Protein AF-A0A968G0B6-F1 (afdb_monomer_lite)

Sequence (75 aa):
NYRVYETGDINRLRFIRRAKSLGFTLKEIKELLALRHDPGASKEEVKRQTEAKIADIDQKIRDLTRIKSILETLD

Structure (mmCIF, N/CA/C/O backbone):
data_AF-A0A968G0B6-F1
#
_entry.id   AF-A0A968G0B6-F1
#
loop_
_atom_site.group_PDB
_atom_site.id
_atom_site.type_symbol
_atom_site.label_atom_id
_atom_site.label_alt_id
_atom_site.label_comp_id
_atom_site.label_asym_id
_atom_site.label_entity_id
_atom_site.label_seq_id
_atom_site.pdbx_PDB_ins_code
_atom_site.Cartn_x
_atom_site.Cartn_y
_atom_site.Cartn_z
_atom_site.occupancy
_atom_site.B_iso_or_equiv
_atom_site.auth_seq_id
_atom_site.auth_comp_id
_atom_site.auth_asym_id
_atom_site.auth_atom_id
_atom_site.pdbx_PDB_model_num
ATOM 1 N N . ASN A 1 1 ? 16.756 -24.803 -16.979 1.00 75.69 1 ASN A N 1
ATOM 2 C CA . ASN A 1 1 ? 16.546 -23.391 -17.361 1.00 75.69 1 ASN A CA 1
ATOM 3 C C . ASN A 1 1 ? 16.635 -22.546 -16.094 1.00 75.69 1 ASN A C 1
ATOM 5 O O . ASN A 1 1 ? 15.702 -22.589 -15.301 1.00 75.69 1 ASN A O 1
ATOM 9 N N . TYR A 1 2 ? 17.780 -21.910 -15.829 1.00 83.62 2 TYR A N 1
ATOM 10 C CA . TYR A 1 2 ? 18.035 -21.186 -14.575 1.00 83.62 2 TYR A CA 1
ATOM 11 C C . TYR A 1 2 ? 17.865 -19.684 -14.811 1.00 83.62 2 TYR A C 1
ATOM 13 O O . TYR A 1 2 ? 18.385 -19.161 -15.794 1.00 83.62 2 TYR A O 1
ATOM 21 N N . ARG A 1 3 ? 17.121 -18.995 -13.939 1.00 88.06 3 ARG A N 1
ATOM 22 C CA . ARG A 1 3 ? 16.973 -17.534 -13.996 1.00 88.06 3 ARG A CA 1
ATOM 23 C C . ARG A 1 3 ? 17.975 -16.893 -13.043 1.00 88.06 3 ARG A C 1
ATOM 25 O O . ARG A 1 3 ? 18.050 -17.292 -11.884 1.00 88.06 3 ARG A O 1
ATOM 32 N N . VAL A 1 4 ? 18.719 -15.911 -13.540 1.00 89.44 4 VAL A N 1
ATOM 33 C CA . VAL A 1 4 ? 19.629 -15.082 -12.744 1.00 89.44 4 VAL A CA 1
ATOM 34 C C . VAL A 1 4 ? 18.903 -13.78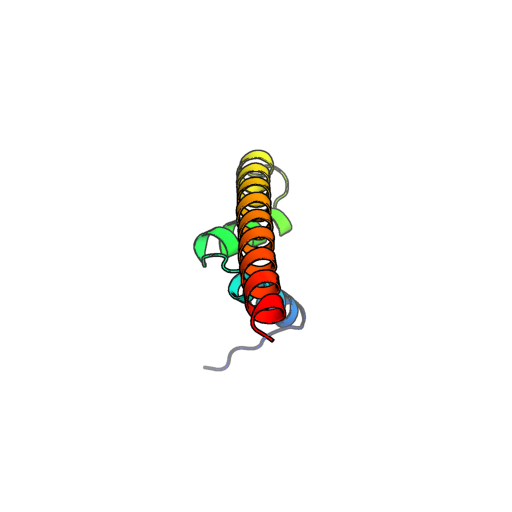1 -12.419 1.00 89.44 4 VAL A C 1
ATOM 36 O O . VAL A 1 4 ? 18.299 -13.183 -13.306 1.00 89.44 4 VAL A O 1
ATOM 39 N N . TYR A 1 5 ? 18.924 -13.392 -11.147 1.00 89.19 5 TYR A N 1
ATOM 40 C CA . TYR A 1 5 ? 18.267 -12.191 -10.638 1.00 89.19 5 TYR A CA 1
ATOM 41 C C . TYR A 1 5 ? 19.303 -11.268 -10.013 1.00 89.19 5 TYR A C 1
ATOM 43 O O . TYR A 1 5 ? 20.203 -11.728 -9.308 1.00 89.19 5 TYR A O 1
ATOM 51 N N . GLU A 1 6 ? 19.141 -9.972 -10.232 1.00 92.50 6 GLU A N 1
ATOM 52 C CA . GLU A 1 6 ? 20.046 -8.950 -9.718 1.00 92.50 6 GLU A CA 1
ATOM 53 C C . GLU A 1 6 ? 19.441 -8.226 -8.508 1.00 92.50 6 GLU A C 1
ATOM 55 O O . GLU A 1 6 ? 18.255 -8.338 -8.186 1.00 92.50 6 GLU A O 1
ATOM 60 N N . THR A 1 7 ? 20.245 -7.410 -7.828 1.00 88.94 7 THR A N 1
ATOM 61 C CA . THR A 1 7 ? 19.796 -6.607 -6.677 1.00 88.94 7 THR A CA 1
ATOM 62 C C . THR A 1 7 ? 18.598 -5.703 -7.016 1.00 88.94 7 THR A C 1
ATOM 64 O O . THR A 1 7 ? 17.743 -5.443 -6.162 1.00 88.94 7 THR A O 1
ATOM 67 N N . GLY A 1 8 ? 18.490 -5.251 -8.272 1.00 87.81 8 GLY A N 1
ATOM 68 C CA . GLY A 1 8 ? 17.335 -4.500 -8.771 1.00 87.81 8 GLY A CA 1
ATOM 69 C C . GLY A 1 8 ? 16.018 -5.278 -8.666 1.00 87.81 8 GLY A C 1
ATOM 70 O O . GLY A 1 8 ? 15.002 -4.716 -8.242 1.00 87.81 8 GLY A O 1
ATOM 71 N N . ASP A 1 9 ? 16.046 -6.582 -8.943 1.00 91.31 9 ASP A N 1
ATOM 72 C CA . ASP A 1 9 ? 14.875 -7.459 -8.861 1.00 91.31 9 ASP A CA 1
ATOM 73 C C . ASP A 1 9 ? 14.417 -7.652 -7.416 1.00 91.31 9 ASP A C 1
ATOM 75 O O . ASP A 1 9 ? 13.218 -7.628 -7.126 1.00 91.31 9 ASP A O 1
ATOM 79 N N . ILE A 1 10 ? 15.365 -7.754 -6.479 1.00 92.19 10 ILE A N 1
ATOM 80 C CA . ILE A 1 10 ? 15.069 -7.853 -5.042 1.00 92.19 10 ILE A CA 1
ATOM 81 C C . ILE A 1 10 ? 14.332 -6.598 -4.563 1.00 92.19 10 ILE A C 1
ATOM 83 O O . ILE A 1 10 ? 13.323 -6.687 -3.855 1.00 92.19 10 ILE A O 1
ATOM 87 N N . ASN A 1 11 ? 14.802 -5.416 -4.965 1.00 88.44 11 ASN A N 1
ATOM 88 C CA . ASN A 1 11 ? 14.160 -4.152 -4.606 1.00 88.44 11 ASN A CA 1
ATOM 89 C C . ASN A 1 11 ? 12.750 -4.043 -5.200 1.00 88.44 11 ASN A C 1
ATOM 91 O O . ASN A 1 11 ? 11.819 -3.623 -4.504 1.00 88.44 11 ASN A O 1
ATOM 95 N N . ARG A 1 12 ? 12.567 -4.489 -6.448 1.00 90.12 12 ARG A N 1
ATOM 96 C CA . ARG A 1 12 ? 11.254 -4.554 -7.100 1.00 90.12 12 ARG A CA 1
ATOM 97 C C . ARG A 1 12 ? 10.299 -5.499 -6.366 1.00 90.12 12 ARG A C 1
ATOM 99 O O . ARG A 1 12 ? 9.163 -5.118 -6.090 1.00 90.12 12 ARG A O 1
ATOM 106 N N . LEU A 1 13 ? 10.753 -6.690 -5.978 1.00 92.75 13 LEU A N 1
ATOM 107 C CA . LEU A 1 13 ? 9.946 -7.644 -5.208 1.00 92.75 13 LEU A CA 1
ATOM 108 C C . LEU A 1 13 ? 9.564 -7.099 -3.830 1.00 92.75 13 LEU A C 1
ATOM 110 O O . LEU A 1 13 ? 8.419 -7.244 -3.401 1.00 92.75 13 LEU A O 1
ATOM 114 N N . ARG A 1 14 ? 10.490 -6.418 -3.145 1.00 92.06 14 ARG A N 1
ATOM 115 C CA . ARG A 1 14 ? 10.214 -5.787 -1.848 1.00 92.06 14 ARG A CA 1
ATOM 116 C C . ARG A 1 14 ? 9.143 -4.702 -1.967 1.00 92.06 14 ARG A C 1
ATOM 118 O O . ARG A 1 14 ? 8.275 -4.621 -1.098 1.00 92.06 14 ARG A O 1
ATOM 125 N N . PHE A 1 15 ? 9.180 -3.906 -3.035 1.00 87.06 15 PHE A N 1
ATOM 126 C CA . PHE A 1 15 ? 8.142 -2.918 -3.332 1.00 87.06 15 PHE A CA 1
ATOM 127 C C . PHE A 1 15 ? 6.777 -3.583 -3.547 1.00 87.06 15 PHE A C 1
ATOM 129 O O . PHE A 1 15 ? 5.817 -3.238 -2.859 1.00 87.06 15 PHE A O 1
ATOM 136 N N . ILE A 1 16 ? 6.709 -4.596 -4.420 1.00 90.44 16 ILE A N 1
ATOM 137 C CA . ILE A 1 16 ? 5.474 -5.347 -4.701 1.00 90.44 16 ILE A CA 1
ATOM 138 C C . ILE A 1 16 ? 4.896 -5.939 -3.409 1.00 90.44 16 ILE A C 1
ATOM 140 O O . ILE A 1 16 ? 3.699 -5.811 -3.156 1.00 90.44 16 ILE A O 1
ATOM 144 N N . ARG A 1 17 ? 5.740 -6.542 -2.559 1.00 91.75 17 ARG A N 1
ATOM 145 C CA . ARG A 1 17 ? 5.306 -7.148 -1.292 1.00 91.75 17 ARG A CA 1
ATOM 146 C C . ARG A 1 17 ? 4.696 -6.118 -0.339 1.00 91.75 17 ARG A C 1
ATOM 148 O O . ARG A 1 17 ? 3.654 -6.389 0.248 1.00 91.75 17 ARG A O 1
ATOM 155 N N . ARG A 1 18 ? 5.321 -4.944 -0.203 1.00 84.81 18 ARG A N 1
ATOM 156 C CA . ARG A 1 18 ? 4.822 -3.851 0.651 1.00 84.81 18 ARG A CA 1
ATOM 157 C C . ARG A 1 18 ? 3.503 -3.280 0.132 1.00 84.81 18 ARG A C 1
ATOM 159 O O . ARG A 1 18 ? 2.565 -3.111 0.902 1.00 84.81 18 ARG A O 1
ATOM 166 N N . ALA A 1 19 ? 3.401 -3.035 -1.170 1.00 83.88 19 ALA A N 1
ATOM 167 C CA . ALA A 1 19 ? 2.163 -2.544 -1.763 1.00 83.88 19 ALA A CA 1
ATOM 168 C C . ALA A 1 19 ? 1.026 -3.573 -1.617 1.00 83.88 19 ALA A C 1
ATOM 170 O O . ALA A 1 19 ? -0.095 -3.220 -1.261 1.00 83.88 19 ALA A O 1
ATOM 171 N N . LYS A 1 20 ? 1.321 -4.870 -1.766 1.00 87.50 20 LYS A N 1
ATOM 172 C CA . LYS A 1 20 ? 0.346 -5.933 -1.494 1.00 87.50 20 LYS A CA 1
ATOM 173 C C . LYS A 1 20 ? -0.155 -5.934 -0.053 1.00 87.50 20 LYS A C 1
ATOM 175 O O . LYS A 1 20 ? -1.361 -6.037 0.147 1.00 87.50 20 LYS A O 1
ATOM 180 N N . SER A 1 21 ? 0.730 -5.777 0.935 1.00 82.62 21 SER A N 1
ATOM 181 C CA . SER A 1 21 ? 0.311 -5.705 2.344 1.00 82.62 21 SER A CA 1
ATOM 182 C C . SER A 1 21 ? -0.539 -4.472 2.666 1.00 82.62 21 SER A C 1
ATOM 184 O O . SER A 1 21 ? -1.326 -4.512 3.599 1.00 82.62 21 SER A O 1
ATOM 186 N N . LEU A 1 22 ? -0.417 -3.402 1.876 1.00 75.75 22 LEU A N 1
ATOM 187 C CA . LEU A 1 22 ? -1.240 -2.191 1.987 1.00 75.75 22 LEU A CA 1
ATOM 188 C C . LEU A 1 22 ? -2.569 -2.299 1.213 1.00 75.75 22 LEU A C 1
ATOM 190 O O . LEU A 1 22 ? -3.336 -1.341 1.144 1.00 75.75 22 LEU A O 1
ATOM 194 N N . GLY A 1 23 ? -2.851 -3.459 0.612 1.00 76.69 23 GLY A N 1
ATOM 195 C CA . GLY A 1 23 ? -4.099 -3.710 -0.100 1.00 76.69 23 GLY A CA 1
ATOM 196 C C . GLY A 1 23 ? -4.146 -3.133 -1.514 1.00 76.69 23 GLY A C 1
ATOM 197 O O . GLY A 1 23 ? -5.243 -2.860 -2.001 1.00 76.69 23 GLY A O 1
ATOM 198 N N . PHE A 1 24 ? -2.995 -2.941 -2.169 1.00 80.69 24 PHE A N 1
ATOM 199 C CA . PHE A 1 24 ? -2.947 -2.658 -3.605 1.00 80.69 24 PHE A CA 1
ATOM 200 C C . PHE A 1 24 ? -3.141 -3.945 -4.428 1.00 80.69 24 PHE A C 1
ATOM 202 O O . PHE A 1 24 ? -2.594 -5.025 -4.152 1.00 80.69 24 PHE A O 1
ATOM 209 N N . THR A 1 25 ? -3.911 -3.829 -5.498 1.00 86.31 25 THR A N 1
ATOM 210 C CA . THR A 1 25 ? -4.068 -4.845 -6.537 1.00 86.31 25 THR A CA 1
ATOM 211 C C . THR A 1 25 ? -2.788 -4.968 -7.372 1.00 86.31 25 THR A C 1
ATOM 213 O O . THR A 1 25 ? -1.931 -4.089 -7.386 1.00 86.31 25 THR A O 1
ATOM 216 N N . LEU A 1 26 ? -2.623 -6.082 -8.096 1.00 87.12 26 LEU A N 1
ATOM 217 C CA . LEU A 1 26 ? -1.453 -6.240 -8.979 1.00 87.12 26 LEU A CA 1
ATOM 218 C C . LEU A 1 26 ? -1.447 -5.224 -10.130 1.00 87.12 26 LEU A C 1
ATOM 220 O O . LEU A 1 26 ? -0.373 -4.873 -10.613 1.00 87.12 26 LEU A O 1
ATOM 224 N N . LYS A 1 27 ? -2.631 -4.759 -10.550 1.00 85.00 27 LYS A N 1
ATOM 225 C CA . LYS A 1 27 ? -2.786 -3.743 -11.590 1.00 85.00 27 LYS A CA 1
ATOM 226 C C . LYS A 1 27 ? -2.214 -2.402 -11.124 1.00 85.00 27 LYS A C 1
ATOM 228 O O . LYS A 1 27 ? -1.294 -1.902 -11.761 1.00 85.00 27 LYS A O 1
ATOM 233 N N . GLU A 1 28 ? -2.644 -1.918 -9.961 1.00 79.69 28 GLU A N 1
ATOM 234 C CA . GLU A 1 28 ? -2.142 -0.662 -9.381 1.00 79.69 28 GLU A CA 1
ATOM 235 C C . GLU A 1 28 ? -0.631 -0.738 -9.107 1.00 79.69 28 GLU A C 1
ATOM 237 O O . GLU A 1 28 ? 0.118 0.191 -9.386 1.00 79.69 28 GLU A O 1
ATOM 242 N N . ILE A 1 29 ? -0.132 -1.886 -8.631 1.00 86.19 29 ILE A N 1
ATOM 243 C CA . ILE A 1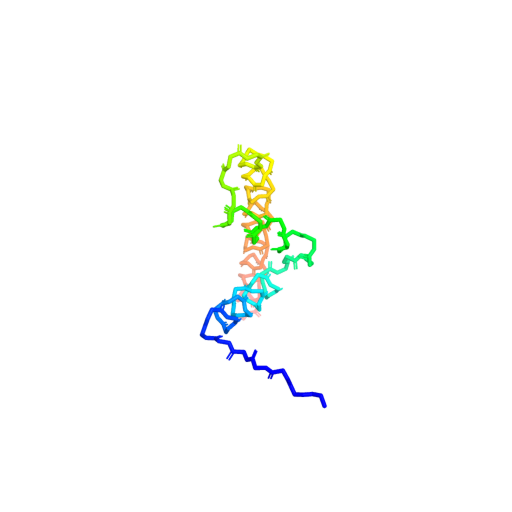 29 ? 1.311 -2.081 -8.413 1.00 86.19 29 ILE A CA 1
ATOM 244 C C . ILE A 1 29 ? 2.096 -1.981 -9.726 1.00 86.19 29 ILE A C 1
ATOM 246 O O . ILE A 1 29 ? 3.200 -1.435 -9.743 1.00 86.19 29 ILE A O 1
ATOM 250 N N . LYS A 1 30 ? 1.554 -2.508 -10.828 1.00 86.06 30 LYS A N 1
ATOM 251 C CA . LYS A 1 30 ? 2.175 -2.402 -12.153 1.00 86.06 30 LYS A CA 1
ATOM 252 C C . LYS A 1 30 ? 2.229 -0.945 -12.623 1.00 86.06 30 LYS A C 1
ATOM 254 O O . LYS A 1 30 ? 3.256 -0.536 -13.155 1.00 86.06 30 LYS A O 1
ATOM 259 N N . GLU A 1 31 ? 1.169 -0.178 -12.394 1.00 80.81 31 GLU A N 1
ATOM 260 C CA . GLU A 1 31 ? 1.082 1.249 -12.738 1.00 80.81 31 GLU A CA 1
ATOM 261 C C . GLU A 1 31 ? 2.071 2.088 -11.907 1.00 80.81 31 GLU A C 1
ATOM 263 O O . GLU A 1 31 ? 2.828 2.888 -12.458 1.00 80.81 31 GLU A O 1
ATOM 268 N N . LEU A 1 32 ? 2.184 1.810 -10.604 1.00 79.50 32 LEU A N 1
ATOM 269 C CA . LEU A 1 32 ? 3.188 2.425 -9.727 1.00 79.50 32 LEU A CA 1
ATOM 270 C C . LEU A 1 32 ? 4.629 2.097 -10.148 1.00 79.50 32 LEU A C 1
ATOM 272 O O . LEU A 1 32 ? 5.515 2.948 -10.072 1.00 79.50 32 LEU A O 1
ATOM 276 N N . LEU A 1 33 ? 4.885 0.864 -10.593 1.00 82.12 33 LEU A N 1
ATOM 277 C CA . LEU A 1 33 ? 6.196 0.480 -11.121 1.00 82.12 33 LEU A CA 1
ATOM 278 C C . LEU A 1 33 ? 6.507 1.198 -12.438 1.00 82.12 33 LEU A C 1
ATOM 280 O O . LEU A 1 33 ? 7.651 1.599 -12.639 1.00 82.12 33 LEU A O 1
ATOM 284 N N . ALA A 1 34 ? 5.512 1.379 -13.310 1.00 79.00 34 ALA A N 1
ATOM 285 C CA . ALA A 1 34 ? 5.676 2.085 -14.578 1.00 79.00 34 ALA A CA 1
ATOM 286 C C . ALA A 1 34 ? 6.068 3.556 -14.363 1.00 79.00 34 ALA A C 1
ATOM 288 O O . ALA A 1 34 ? 7.015 4.021 -14.994 1.00 79.00 34 ALA A O 1
ATOM 289 N N . LEU A 1 35 ? 5.451 4.245 -13.393 1.00 71.44 35 LEU A N 1
ATOM 290 C CA . LEU A 1 35 ? 5.835 5.616 -13.024 1.00 71.44 35 LEU A CA 1
ATOM 291 C C . LEU A 1 35 ? 7.309 5.769 -12.647 1.00 71.44 35 LEU A C 1
ATOM 293 O O . LEU A 1 35 ? 7.908 6.821 -12.866 1.00 71.44 35 LEU A O 1
ATOM 297 N N . ARG A 1 36 ? 7.881 4.748 -12.004 1.00 69.12 36 ARG A N 1
ATOM 298 C CA . ARG A 1 36 ? 9.271 4.790 -11.544 1.00 69.12 36 ARG A CA 1
ATOM 299 C C . ARG A 1 36 ? 10.261 4.711 -12.711 1.00 69.12 36 ARG A C 1
ATOM 301 O O . ARG A 1 36 ? 11.406 5.117 -12.542 1.00 69.12 36 ARG A O 1
ATOM 308 N N . HIS A 1 37 ? 9.825 4.181 -13.854 1.00 68.19 37 HIS A N 1
ATOM 309 C CA . HIS A 1 37 ? 10.631 4.027 -15.063 1.00 68.19 37 HIS A CA 1
ATOM 310 C C . HIS A 1 37 ? 10.384 5.135 -16.099 1.00 68.19 37 HIS A C 1
ATOM 312 O O . HIS A 1 37 ? 11.339 5.527 -16.762 1.00 68.19 37 HIS A O 1
ATOM 318 N N . ASP A 1 38 ? 9.159 5.664 -16.209 1.00 65.94 38 ASP A N 1
ATOM 319 C CA . ASP A 1 38 ? 8.816 6.766 -17.119 1.00 65.94 38 ASP A CA 1
ATOM 320 C C . ASP A 1 38 ? 7.925 7.819 -16.417 1.00 65.94 38 ASP A C 1
ATOM 322 O O . ASP A 1 38 ? 6.722 7.610 -16.226 1.00 65.94 38 ASP A O 1
ATOM 326 N N . PRO A 1 39 ? 8.493 8.971 -16.013 1.00 59.44 39 PRO A N 1
ATOM 327 C CA . PRO A 1 39 ? 7.756 10.025 -15.328 1.00 59.44 39 PRO A CA 1
ATOM 328 C C . PRO A 1 39 ? 6.875 10.894 -16.245 1.00 59.44 39 PRO A C 1
ATOM 330 O O . PRO A 1 39 ? 6.202 11.783 -15.718 1.00 59.44 39 PRO A O 1
ATOM 333 N N . GLY A 1 40 ? 6.918 10.724 -17.572 1.00 59.81 40 GLY A N 1
ATOM 334 C CA . GLY A 1 40 ? 6.344 11.674 -18.532 1.00 59.81 40 GLY A CA 1
ATOM 335 C C . GLY A 1 40 ? 4.860 11.476 -18.852 1.00 59.81 40 GLY A C 1
ATOM 336 O O . GLY A 1 40 ? 4.138 12.457 -18.993 1.00 59.81 40 GLY A O 1
ATOM 337 N N . ALA A 1 41 ? 4.379 10.231 -18.932 1.00 53.81 41 ALA A N 1
ATOM 338 C CA . ALA A 1 41 ? 3.092 9.934 -19.581 1.00 53.81 41 ALA A CA 1
ATOM 339 C C . ALA A 1 41 ? 1.931 9.559 -18.637 1.00 53.81 41 ALA A C 1
ATOM 341 O O . ALA A 1 41 ? 0.814 9.326 -19.096 1.00 53.81 41 ALA A O 1
ATOM 342 N N . SER A 1 42 ? 2.151 9.447 -17.323 1.00 61.91 42 SER A N 1
ATOM 343 C CA . SER A 1 42 ? 1.140 8.835 -16.429 1.00 61.91 42 SER A CA 1
ATOM 344 C C . SER A 1 42 ? 1.066 9.438 -15.025 1.00 61.91 42 SER A C 1
ATOM 346 O O . SER A 1 42 ? 0.357 8.917 -14.165 1.00 61.91 42 SER A O 1
ATOM 348 N N . LYS A 1 43 ? 1.778 10.544 -14.774 1.00 66.06 43 LYS A N 1
ATOM 349 C CA . LYS A 1 43 ? 1.889 11.142 -13.435 1.00 66.06 43 LYS A CA 1
ATOM 350 C C . LYS A 1 43 ? 0.550 11.548 -12.842 1.00 66.06 43 LYS A C 1
ATOM 352 O O . LYS A 1 43 ? 0.332 11.275 -11.671 1.00 66.06 43 LYS A O 1
ATOM 357 N N . GLU A 1 44 ? -0.326 12.185 -13.611 1.00 70.50 44 GLU A N 1
ATOM 358 C CA . GLU A 1 44 ? -1.587 12.694 -13.063 1.00 70.50 44 GLU A CA 1
ATOM 359 C C . GLU A 1 44 ? -2.560 11.577 -12.698 1.00 70.50 44 GLU A C 1
ATOM 361 O O . GLU A 1 44 ? -3.113 11.588 -11.604 1.00 70.50 44 GLU A O 1
ATOM 366 N N . GLU A 1 45 ? -2.734 10.586 -13.574 1.00 69.00 45 GLU A N 1
ATOM 367 C CA . GLU A 1 45 ? -3.632 9.460 -13.307 1.00 69.00 45 GLU A CA 1
ATOM 368 C C . GLU A 1 45 ? -3.143 8.624 -12.127 1.00 69.00 45 GLU A C 1
ATOM 370 O O . GLU A 1 45 ? -3.902 8.336 -11.206 1.00 69.00 45 GLU A O 1
ATOM 375 N N . VAL A 1 46 ? -1.852 8.300 -12.088 1.00 70.00 46 VAL A N 1
ATOM 376 C CA . VAL A 1 46 ? -1.322 7.495 -10.987 1.00 70.00 46 VAL A CA 1
ATOM 377 C C . VAL A 1 46 ? -1.232 8.305 -9.690 1.00 70.00 46 VAL A C 1
ATOM 379 O O . VAL A 1 46 ? -1.419 7.745 -8.609 1.00 70.00 46 VAL A O 1
ATOM 382 N N . LYS A 1 47 ? -1.024 9.628 -9.758 1.00 74.44 47 LYS A N 1
ATOM 383 C CA . LYS A 1 47 ? -1.155 10.514 -8.593 1.00 74.44 47 LYS A CA 1
ATOM 384 C C . LYS A 1 47 ? -2.583 10.478 -8.046 1.00 74.44 47 LYS A C 1
ATOM 386 O O . LYS A 1 47 ? -2.734 10.217 -6.858 1.00 74.44 47 LYS A O 1
ATOM 391 N N . ARG A 1 48 ? -3.608 10.619 -8.896 1.00 80.00 48 ARG A N 1
ATOM 392 C CA . ARG A 1 48 ? -5.020 10.502 -8.485 1.00 80.00 48 ARG A CA 1
ATOM 393 C C . ARG A 1 48 ? -5.324 9.154 -7.833 1.00 80.00 48 ARG A C 1
ATOM 395 O O . ARG A 1 48 ? -5.941 9.112 -6.775 1.00 80.00 48 ARG A O 1
ATOM 402 N N . GLN A 1 49 ? -4.866 8.053 -8.427 1.00 72.19 49 GLN A N 1
ATOM 403 C CA . GLN A 1 49 ? -5.062 6.713 -7.860 1.00 72.19 49 GLN A CA 1
ATOM 404 C C . GLN A 1 49 ? -4.344 6.541 -6.515 1.00 72.19 49 GLN A C 1
ATOM 406 O O . GLN A 1 49 ? -4.888 5.948 -5.584 1.00 72.19 49 GLN A O 1
ATOM 411 N N . THR A 1 50 ? -3.140 7.101 -6.388 1.00 73.31 50 THR A N 1
ATOM 412 C CA . THR A 1 50 ? -2.383 7.096 -5.131 1.00 73.31 50 THR A CA 1
ATOM 413 C C . THR A 1 50 ? -3.107 7.903 -4.052 1.00 73.31 50 THR A C 1
ATOM 415 O O . THR A 1 50 ? -3.258 7.418 -2.935 1.00 73.31 50 THR A O 1
ATOM 418 N N . GLU A 1 51 ? -3.602 9.098 -4.381 1.00 83.19 51 GLU A N 1
ATOM 419 C CA . GLU A 1 51 ? -4.375 9.955 -3.471 1.00 83.19 51 GLU A CA 1
ATOM 420 C C . GLU A 1 51 ? -5.677 9.278 -3.024 1.00 83.19 51 GLU A C 1
ATOM 422 O O . GLU A 1 51 ? -5.973 9.238 -1.829 1.00 83.19 51 GLU A O 1
ATOM 427 N N . ALA A 1 52 ? -6.411 8.652 -3.949 1.00 82.62 52 ALA A N 1
ATOM 428 C CA . ALA A 1 52 ? -7.603 7.872 -3.624 1.00 82.62 52 ALA A CA 1
ATOM 429 C C . ALA A 1 52 ? -7.284 6.704 -2.675 1.00 82.62 52 ALA A C 1
ATOM 431 O O . ALA A 1 52 ? -8.051 6.412 -1.755 1.00 82.62 52 ALA A O 1
ATOM 432 N N . LYS A 1 53 ? -6.128 6.051 -2.854 1.00 74.38 53 LYS A N 1
ATOM 433 C CA . LYS A 1 53 ? -5.716 4.951 -1.981 1.00 74.38 53 LYS A CA 1
ATOM 434 C C . LYS A 1 53 ? -5.281 5.422 -0.596 1.00 74.38 53 LYS A C 1
ATOM 436 O O . LYS A 1 53 ? -5.582 4.740 0.379 1.00 74.38 53 LYS A O 1
ATOM 441 N N . ILE A 1 54 ? -4.620 6.576 -0.499 1.00 82.81 54 ILE A N 1
ATOM 442 C CA . ILE A 1 54 ? -4.325 7.221 0.788 1.00 82.81 54 ILE A CA 1
ATOM 443 C C . ILE A 1 54 ? -5.635 7.489 1.534 1.00 82.81 54 ILE A C 1
ATOM 445 O O . ILE A 1 54 ? -5.753 7.105 2.693 1.00 82.81 54 ILE A O 1
ATOM 449 N N . ALA A 1 55 ? -6.655 8.015 0.851 1.00 88.19 55 ALA A N 1
ATOM 450 C CA . ALA A 1 55 ? -7.959 8.254 1.463 1.00 88.19 55 ALA A CA 1
ATOM 451 C C . ALA A 1 55 ? -8.640 6.962 1.979 1.00 88.19 55 ALA A C 1
ATOM 453 O O . ALA A 1 55 ? -9.190 6.971 3.082 1.00 88.19 55 ALA A O 1
ATOM 454 N N . ASP A 1 56 ? -8.574 5.846 1.235 1.00 83.19 56 ASP A N 1
ATOM 455 C CA . ASP A 1 56 ? -9.059 4.518 1.683 1.00 83.19 56 ASP A CA 1
ATOM 456 C C . ASP A 1 56 ? -8.287 4.015 2.917 1.00 83.19 56 ASP A C 1
ATOM 458 O O . ASP A 1 56 ? -8.879 3.509 3.872 1.00 83.19 56 ASP A O 1
ATOM 462 N N . ILE A 1 57 ? -6.960 4.180 2.926 1.00 82.25 57 ILE A N 1
ATOM 463 C CA . ILE A 1 57 ? -6.112 3.810 4.067 1.00 82.25 57 ILE A CA 1
ATOM 464 C C . ILE A 1 57 ? -6.481 4.640 5.300 1.00 82.25 57 ILE A C 1
ATOM 466 O O . ILE A 1 57 ? -6.701 4.068 6.368 1.00 82.25 57 ILE A O 1
ATOM 470 N N . ASP A 1 58 ? -6.609 5.959 5.159 1.00 88.88 58 ASP A N 1
ATOM 471 C CA . ASP A 1 58 ? -6.975 6.852 6.259 1.00 88.88 58 ASP A CA 1
ATOM 472 C C . ASP A 1 58 ? -8.363 6.519 6.816 1.00 88.88 58 ASP A C 1
ATOM 474 O O . ASP A 1 58 ? 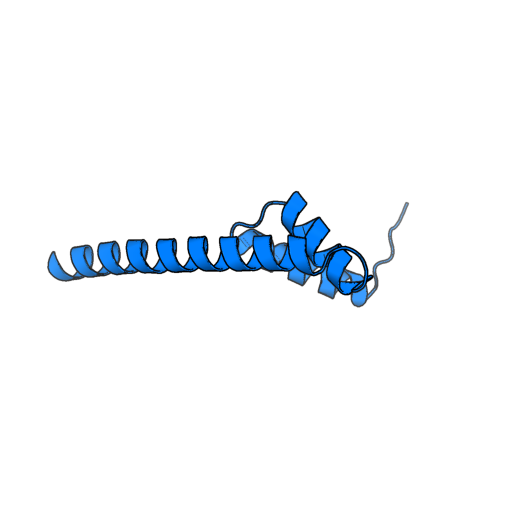-8.573 6.555 8.030 1.00 88.88 58 ASP A O 1
ATOM 478 N N . GLN A 1 59 ? -9.313 6.150 5.950 1.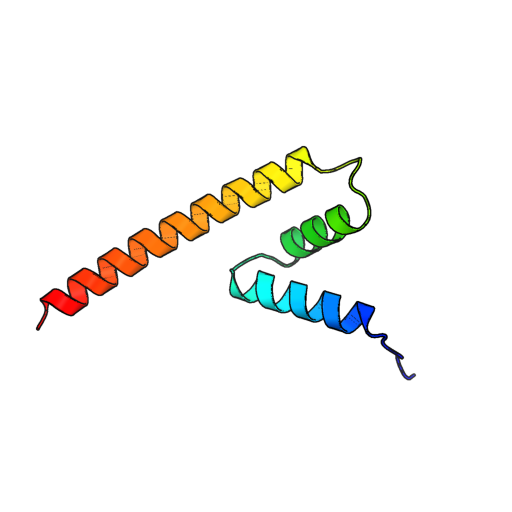00 88.75 59 GLN A N 1
ATOM 479 C CA . GLN A 1 59 ? -10.634 5.698 6.380 1.00 88.75 59 GLN A CA 1
ATOM 480 C C . GLN A 1 59 ? -10.549 4.400 7.188 1.00 88.75 59 GLN A C 1
ATOM 482 O O . GLN A 1 59 ? -11.084 4.340 8.293 1.00 88.75 59 GLN A O 1
ATOM 487 N N . LYS A 1 60 ? -9.804 3.398 6.707 1.00 81.38 60 LYS A N 1
ATOM 488 C CA . LYS A 1 60 ? -9.582 2.151 7.457 1.00 81.38 60 LYS A CA 1
ATOM 489 C C . LYS A 1 60 ? -8.915 2.389 8.802 1.00 81.38 60 LYS A C 1
ATOM 491 O O . LYS A 1 60 ? -9.300 1.757 9.780 1.00 81.38 60 LYS A O 1
ATOM 496 N N . ILE A 1 61 ? -7.936 3.290 8.874 1.00 88.12 6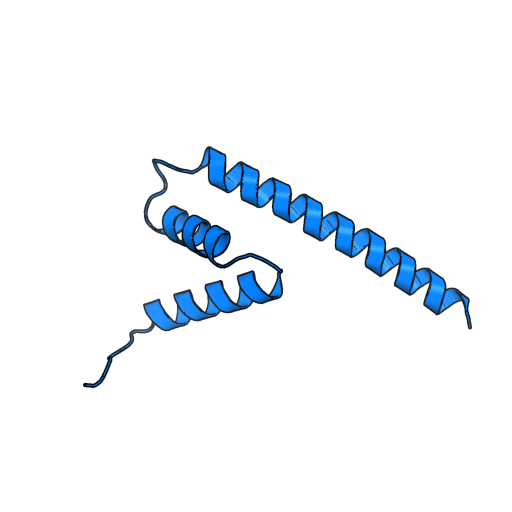1 ILE A N 1
ATOM 497 C CA . ILE A 1 61 ? -7.284 3.646 10.140 1.00 88.12 61 ILE A CA 1
ATOM 498 C C . ILE A 1 61 ? -8.305 4.239 11.112 1.00 88.12 61 ILE A C 1
ATOM 500 O O . ILE A 1 61 ? -8.336 3.827 12.273 1.00 88.12 61 ILE A O 1
ATOM 504 N N . ARG A 1 62 ? -9.163 5.162 10.656 1.00 94.06 62 ARG A N 1
ATOM 505 C CA . ARG A 1 62 ? -10.234 5.733 11.490 1.00 94.06 62 ARG A CA 1
ATOM 506 C C . ARG A 1 62 ? -11.179 4.655 12.012 1.00 94.06 62 ARG A C 1
ATOM 508 O O . ARG A 1 62 ? -11.444 4.616 13.212 1.00 94.06 62 ARG A O 1
ATOM 515 N N . ASP A 1 63 ? -11.637 3.764 11.139 1.00 88.44 63 ASP A N 1
ATOM 516 C CA .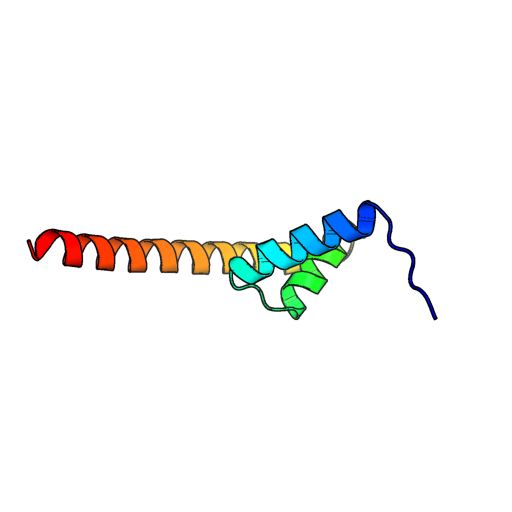 ASP A 1 63 ? -12.585 2.707 11.501 1.00 88.44 63 ASP A CA 1
ATOM 517 C C . ASP A 1 63 ? -11.967 1.711 12.491 1.00 88.44 63 ASP A C 1
ATOM 519 O O . ASP A 1 63 ? -12.567 1.399 13.520 1.00 88.44 63 ASP A O 1
ATOM 523 N N . LEU A 1 64 ? -10.730 1.272 12.241 1.00 90.31 64 LEU A N 1
ATOM 524 C CA . LEU A 1 64 ? -9.999 0.378 13.141 1.00 90.31 64 LEU A CA 1
ATOM 525 C C . LEU A 1 64 ? -9.712 1.031 14.494 1.00 90.31 64 LEU A C 1
ATOM 527 O O . LEU A 1 64 ? -9.837 0.372 15.524 1.00 90.31 64 LEU A O 1
ATOM 531 N N . THR A 1 65 ? -9.367 2.320 14.509 1.00 93.25 65 THR A N 1
ATOM 532 C CA . THR A 1 65 ? -9.150 3.071 15.755 1.00 93.25 65 THR A CA 1
ATOM 533 C C . THR A 1 65 ? -10.440 3.158 16.560 1.00 93.25 65 THR A C 1
ATOM 535 O O . THR A 1 65 ? -10.425 2.915 17.762 1.00 93.25 65 THR A O 1
ATOM 538 N N . ARG A 1 66 ? -11.575 3.420 15.901 1.00 94.62 66 ARG A N 1
ATOM 539 C CA . ARG A 1 66 ? -12.886 3.448 16.557 1.00 94.62 66 ARG A CA 1
ATOM 540 C C . ARG A 1 66 ? -13.248 2.096 17.166 1.00 94.62 66 ARG A C 1
ATOM 542 O O . ARG A 1 66 ? -13.690 2.055 18.309 1.00 94.62 66 ARG A O 1
ATOM 549 N N . ILE A 1 67 ? -13.059 1.006 16.421 1.00 92.88 67 ILE A N 1
ATOM 550 C CA . ILE A 1 67 ? -13.306 -0.353 16.923 1.00 92.88 67 ILE A CA 1
ATOM 551 C C . ILE A 1 67 ? -12.410 -0.634 18.127 1.00 92.88 67 ILE A C 1
ATOM 553 O O . ILE A 1 67 ? -12.903 -1.091 19.152 1.00 92.88 67 ILE A O 1
ATOM 557 N N . LYS A 1 68 ? -11.117 -0.315 18.029 1.00 93.94 68 LYS A N 1
ATOM 558 C CA . LYS A 1 68 ? -10.171 -0.475 19.132 1.00 93.94 68 LYS A CA 1
ATOM 559 C C . LYS A 1 68 ? -10.644 0.268 20.386 1.00 93.94 68 LYS A C 1
ATOM 561 O O . LYS A 1 68 ? -10.707 -0.351 21.438 1.00 93.94 68 LYS A O 1
ATOM 566 N N . SER A 1 69 ? -11.038 1.536 20.268 1.00 94.88 69 SER A N 1
ATOM 567 C CA . SER A 1 69 ? -11.532 2.309 21.413 1.00 94.88 69 SER A CA 1
ATOM 568 C C . SER A 1 69 ? -12.792 1.707 22.033 1.00 94.88 69 SER A C 1
ATOM 570 O O . SER A 1 69 ? -12.899 1.680 23.249 1.00 94.88 69 SER A O 1
ATOM 572 N N . ILE A 1 70 ? -13.726 1.186 21.225 1.00 94.25 70 ILE A N 1
ATOM 573 C CA . ILE A 1 70 ? -14.908 0.476 21.748 1.00 94.25 70 ILE A CA 1
ATOM 574 C C . ILE A 1 70 ? -14.474 -0.748 22.560 1.00 94.25 70 ILE A C 1
ATOM 576 O O . ILE A 1 70 ? -14.976 -0.954 23.660 1.00 94.25 70 ILE A O 1
ATOM 580 N N . LEU A 1 71 ? -13.536 -1.538 22.033 1.00 92.69 71 LEU A N 1
ATOM 581 C CA . LEU A 1 71 ? -13.023 -2.724 22.718 1.00 92.69 71 LEU A CA 1
ATOM 582 C C . LEU A 1 71 ? -12.294 -2.375 24.023 1.00 92.69 71 LEU A C 1
ATOM 584 O O . LEU A 1 71 ? -12.465 -3.086 25.000 1.00 92.69 71 LEU A O 1
ATOM 588 N N . GLU A 1 72 ? -11.546 -1.272 24.062 1.00 94.00 72 GLU A N 1
ATOM 589 C CA . GLU A 1 72 ? -10.866 -0.784 25.275 1.00 94.00 72 GLU A CA 1
ATOM 590 C C . GLU A 1 72 ? -11.839 -0.248 26.340 1.00 94.00 72 GLU A C 1
ATOM 592 O O . GLU A 1 72 ? -11.493 -0.205 27.512 1.00 94.00 72 GLU A O 1
ATOM 597 N N . THR A 1 73 ? -13.050 0.166 25.952 1.00 88.69 73 THR A N 1
ATOM 598 C CA . THR A 1 73 ? -14.102 0.614 26.889 1.00 88.69 73 THR A CA 1
ATOM 599 C C . THR A 1 73 ? -15.019 -0.508 27.384 1.00 88.69 73 THR A C 1
ATOM 601 O O . THR A 1 73 ? -15.960 -0.234 28.124 1.00 88.69 73 THR A O 1
ATOM 604 N N . LEU A 1 74 ? -14.805 -1.746 26.922 1.00 75.31 74 LEU A N 1
ATOM 605 C CA . LEU A 1 74 ? -15.542 -2.931 27.377 1.00 75.31 74 LEU A CA 1
ATOM 606 C C . LEU A 1 74 ? -14.874 -3.632 28.579 1.00 75.31 74 LEU A C 1
ATOM 608 O O . LEU A 1 74 ? -15.422 -4.630 29.050 1.00 75.31 74 LEU A O 1
ATOM 612 N N . ASP A 1 75 ? -13.746 -3.103 29.061 1.00 51.12 75 ASP A N 1
ATOM 613 C CA . ASP A 1 75 ? -13.137 -3.405 30.368 1.00 51.12 75 ASP A CA 1
ATOM 614 C C . ASP A 1 75 ? -13.652 -2.443 31.458 1.00 51.12 75 ASP A C 1
ATOM 616 O O . ASP A 1 75 ? -13.706 -2.862 32.639 1.00 51.12 75 ASP A O 1
#

Foldseek 3Di:
DDDDDDPVVVVLVVQVVVCVVLPDDPVLSVLVVVCVVDVPDCVVVNVVVVVVSVVVSVVVVVVVVVVVVVVVVVD

pLDDT: mean 82.17, std 10.21, range [51.12, 94.88]

Secondary structure (DSSP, 8-state):
-PPP--HHHHHHHHHHHHHHHTT--HHHHHHHHHHHH-SSSSHHHHHHHHHHHHHHHHHHHHHHHHHHHHHHTT-

Radius of gyration: 17.55 Å; chains: 1; bounding box: 36×36×50 Å